Protein AF-A0A2J8U871-F1 (afdb_monomer_lite)

Secondary structure (DSSP, 8-state):
--HHHHHHHHHHHHTT----PPPTT---TTSSS---PPPSSSS--BGGGTB-HHHHHHHH-HHHHHHHTTS-HHHHHHHHHHHHHHHHHHTT-SSS--HHHHHHHHHHHHHHHHHHHHHHHHHHHHH-----

Structure (mmCIF, N/CA/C/O backbone):
data_AF-A0A2J8U871-F1
#
_entry.id   AF-A0A2J8U871-F1
#
loop_
_atom_site.group_PDB
_atom_site.id
_atom_site.type_symbol
_atom_site.label_atom_id
_atom_site.label_alt_id
_atom_site.label_comp_id
_atom_site.label_asym_id
_atom_site.label_entity_id
_atom_site.label_seq_id
_atom_site.pdbx_PDB_ins_code
_atom_site.Cartn_x
_atom_site.Cartn_y
_atom_site.Cartn_z
_atom_site.occupancy
_atom_site.B_iso_or_equiv
_atom_site.auth_seq_id
_atom_site.auth_comp_id
_atom_site.auth_asym_id
_atom_site.auth_atom_id
_atom_site.pdbx_PDB_model_num
ATOM 1 N N . MET A 1 1 ? -11.479 -61.867 -0.651 1.00 60.06 1 MET A N 1
ATOM 2 C CA . MET A 1 1 ? -10.449 -62.128 0.385 1.00 60.06 1 MET A CA 1
ATOM 3 C C . MET A 1 1 ? -9.207 -61.223 0.263 1.00 60.06 1 MET A C 1
ATOM 5 O O . MET A 1 1 ? -8.167 -61.582 0.786 1.00 60.06 1 MET A O 1
ATOM 9 N N . MET A 1 2 ? -9.280 -60.036 -0.367 1.00 61.72 2 MET A N 1
ATOM 10 C CA . MET A 1 2 ? -8.093 -59.175 -0.587 1.00 61.72 2 MET A CA 1
ATOM 11 C C . MET A 1 2 ? -8.120 -57.846 0.185 1.00 61.72 2 MET A C 1
ATOM 13 O O . MET A 1 2 ? -7.071 -57.280 0.460 1.00 61.72 2 MET A O 1
ATOM 17 N N . TRP A 1 3 ? -9.291 -57.379 0.632 1.00 58.34 3 TRP A N 1
ATOM 18 C CA . TRP A 1 3 ? -9.398 -56.101 1.352 1.00 58.34 3 TRP A CA 1
ATOM 19 C C . TRP A 1 3 ? -8.742 -56.145 2.743 1.00 58.34 3 TRP A C 1
ATOM 21 O O . TRP A 1 3 ? -8.156 -55.168 3.197 1.00 58.34 3 TRP A O 1
ATOM 31 N N . ARG A 1 4 ? -8.744 -57.308 3.406 1.00 70.25 4 ARG A N 1
ATOM 32 C CA . ARG A 1 4 ? -8.115 -57.468 4.728 1.00 70.25 4 ARG A CA 1
ATOM 33 C C . ARG A 1 4 ? -6.598 -57.243 4.689 1.00 70.25 4 ARG A C 1
ATOM 35 O O . ARG A 1 4 ? -6.061 -56.627 5.602 1.00 70.25 4 ARG A O 1
ATOM 42 N N . ALA A 1 5 ?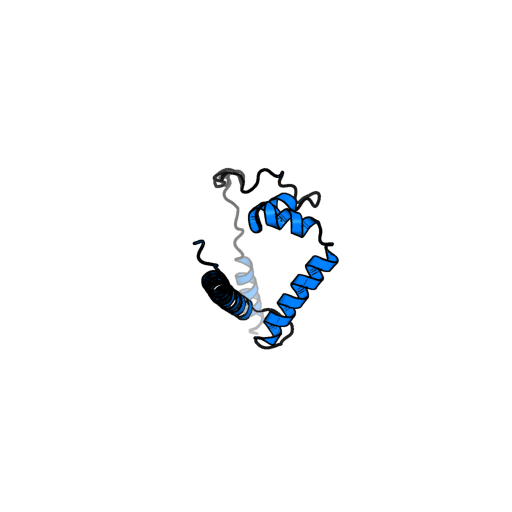 -5.931 -57.678 3.618 1.00 68.62 5 ALA A N 1
ATOM 43 C CA . ALA A 1 5 ? -4.497 -57.463 3.430 1.00 68.62 5 ALA A CA 1
ATOM 44 C C . ALA A 1 5 ? -4.176 -55.988 3.131 1.00 68.62 5 ALA A C 1
ATOM 46 O O . ALA A 1 5 ? -3.237 -55.439 3.699 1.00 68.62 5 ALA A O 1
ATOM 47 N N . SER A 1 6 ? -5.001 -55.314 2.321 1.00 70.38 6 SER A N 1
ATOM 48 C CA . SER A 1 6 ? -4.848 -53.883 2.022 1.00 70.38 6 SER A CA 1
ATOM 49 C C . SER A 1 6 ? -5.072 -52.984 3.243 1.00 70.38 6 SER A C 1
ATOM 51 O O . SER A 1 6 ? -4.386 -51.978 3.395 1.00 70.38 6 SER A O 1
ATOM 53 N N . LEU A 1 7 ? -5.988 -53.355 4.143 1.00 75.94 7 LEU A N 1
ATOM 54 C CA . LEU A 1 7 ? -6.258 -52.605 5.376 1.00 75.94 7 LEU A CA 1
ATOM 55 C C . LEU A 1 7 ? -5.110 -52.741 6.387 1.00 75.94 7 LEU A C 1
ATOM 57 O O . LEU A 1 7 ? -4.735 -51.767 7.034 1.00 75.94 7 LEU A O 1
ATOM 61 N N . LEU A 1 8 ? -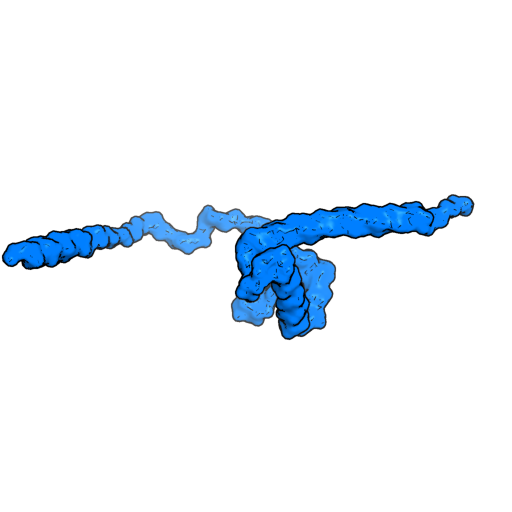4.499 -53.928 6.466 1.00 75.00 8 LEU A N 1
ATOM 62 C CA . LEU A 1 8 ? -3.291 -54.150 7.263 1.00 75.00 8 LEU A CA 1
ATOM 63 C C . LEU A 1 8 ? -2.094 -53.365 6.712 1.00 75.00 8 LEU A C 1
ATOM 65 O O . LEU A 1 8 ? -1.344 -52.788 7.493 1.00 75.00 8 LEU A O 1
ATOM 69 N N . LEU A 1 9 ? -1.952 -53.278 5.386 1.00 71.62 9 LEU A N 1
ATOM 70 C CA . LEU A 1 9 ? -0.884 -52.510 4.740 1.00 71.62 9 LEU A CA 1
ATOM 71 C C . LEU A 1 9 ? -1.064 -50.994 4.947 1.00 71.62 9 LEU A C 1
ATOM 73 O O . LEU A 1 9 ? -0.096 -50.293 5.233 1.00 71.62 9 LEU A O 1
ATOM 77 N N . LEU A 1 10 ? -2.307 -50.500 4.911 1.00 71.56 10 LEU A N 1
ATOM 78 C CA . LEU A 1 10 ? -2.641 -49.106 5.224 1.00 71.56 10 LEU A CA 1
ATOM 79 C C . LEU A 1 10 ? -2.364 -48.761 6.700 1.00 71.56 10 LEU A C 1
ATOM 81 O O . LEU A 1 10 ? -1.801 -47.708 6.992 1.00 71.56 10 LEU A O 1
ATOM 85 N N . LEU A 1 11 ? -2.694 -49.659 7.634 1.00 72.00 11 LEU A N 1
ATOM 86 C CA . LEU A 1 11 ? -2.384 -49.487 9.060 1.00 72.00 11 LEU A CA 1
ATOM 87 C C . LEU A 1 11 ? -0.871 -49.520 9.341 1.00 72.00 11 LEU A C 1
ATOM 89 O O . LEU A 1 11 ? -0.394 -48.792 10.213 1.00 72.00 11 LEU A O 1
ATOM 93 N N . LEU A 1 12 ? -0.105 -50.319 8.591 1.00 69.38 12 LEU A N 1
ATOM 94 C CA . LEU A 1 12 ? 1.358 -50.358 8.696 1.00 69.38 12 LEU A CA 1
ATOM 95 C C . LEU A 1 12 ? 2.008 -49.058 8.190 1.00 69.38 12 LEU A C 1
ATOM 97 O O . LEU A 1 12 ? 2.953 -48.563 8.807 1.00 69.38 12 LEU A O 1
ATOM 101 N N . LEU A 1 13 ? 1.462 -48.471 7.120 1.00 66.38 13 LEU A N 1
ATOM 102 C CA . LEU A 1 13 ? 1.912 -47.187 6.574 1.00 66.38 13 LEU A CA 1
ATOM 103 C C . LEU A 1 13 ? 1.555 -46.004 7.492 1.00 66.38 13 LEU A C 1
ATOM 105 O O . LEU A 1 13 ? 2.362 -45.088 7.646 1.00 66.38 13 LEU A O 1
ATOM 109 N N . LEU A 1 14 ? 0.411 -46.040 8.187 1.00 65.31 14 LEU A N 1
ATOM 110 C CA . LEU A 1 14 ? 0.036 -44.998 9.157 1.00 65.31 14 LEU A CA 1
ATOM 111 C C . LEU A 1 14 ? 0.900 -44.994 10.432 1.00 65.31 14 LEU A C 1
ATOM 113 O O . LEU A 1 14 ? 0.973 -43.971 11.113 1.00 65.31 14 LEU A O 1
ATOM 117 N N . ARG A 1 15 ? 1.590 -46.096 10.755 1.00 61.28 15 ARG A N 1
ATOM 118 C CA . ARG A 1 15 ? 2.508 -46.163 11.908 1.00 61.28 15 ARG A CA 1
ATOM 119 C C . ARG A 1 15 ? 3.838 -45.428 11.706 1.00 61.28 15 ARG A C 1
ATOM 121 O O . ARG A 1 15 ? 4.566 -45.257 12.675 1.00 61.28 15 ARG A O 1
ATOM 128 N N . HIS A 1 16 ? 4.137 -44.951 10.497 1.00 60.44 16 HIS A N 1
ATOM 129 C CA . HIS A 1 16 ? 5.383 -44.244 10.179 1.00 60.44 16 HIS A CA 1
ATOM 130 C C . HIS A 1 16 ? 5.222 -42.714 10.128 1.00 60.44 16 HIS A C 1
ATOM 132 O O . HIS A 1 16 ? 5.917 -42.035 9.373 1.00 60.44 16 HIS A O 1
ATOM 138 N N . ARG A 1 17 ? 4.347 -42.124 10.955 1.00 56.34 17 ARG A N 1
ATOM 139 C CA . ARG A 1 17 ? 4.505 -40.701 11.292 1.00 56.34 17 ARG A CA 1
ATOM 140 C C . ARG A 1 17 ? 5.596 -40.564 12.343 1.00 56.34 17 ARG A C 1
ATOM 142 O O . ARG A 1 17 ? 5.369 -40.769 13.532 1.00 56.34 17 ARG A O 1
ATOM 149 N N . ALA A 1 18 ? 6.786 -40.237 11.851 1.00 57.94 18 ALA A N 1
ATOM 150 C CA . ALA A 1 18 ? 7.938 -39.836 12.633 1.00 57.94 18 ALA A CA 1
ATOM 151 C C . ALA A 1 18 ? 7.531 -38.803 13.694 1.00 57.94 18 ALA A C 1
ATOM 153 O O . ALA A 1 18 ? 7.091 -37.697 13.375 1.00 57.94 18 ALA A O 1
ATOM 154 N N . GLN A 1 19 ? 7.688 -39.168 14.964 1.00 59.53 19 GLN A N 1
ATOM 155 C CA . GLN A 1 19 ? 7.756 -38.197 16.044 1.00 59.53 19 GLN A CA 1
ATOM 156 C C . GLN A 1 19 ? 9.047 -37.400 15.847 1.00 59.53 19 GLN A C 1
ATOM 158 O O . GLN A 1 19 ? 10.133 -37.864 16.190 1.00 59.53 19 GLN A O 1
ATOM 163 N N . GLY A 1 20 ? 8.935 -36.208 15.262 1.00 56.59 20 GLY A N 1
ATOM 164 C CA . GLY A 1 20 ? 10.004 -35.220 15.286 1.00 56.59 20 GLY A CA 1
ATOM 165 C C . GLY A 1 20 ? 10.199 -34.752 16.722 1.00 56.59 20 GLY A C 1
ATOM 166 O O . GLY A 1 20 ? 9.547 -33.809 17.160 1.00 56.59 20 GLY A O 1
ATOM 167 N N . LYS A 1 21 ? 11.044 -35.451 17.482 1.00 61.88 21 LYS A N 1
ATOM 168 C CA . LYS A 1 21 ? 11.487 -35.001 18.800 1.00 61.88 21 LYS A CA 1
ATOM 169 C C . LYS A 1 21 ? 12.398 -33.787 18.572 1.00 61.88 21 LYS A C 1
ATOM 171 O O . LYS A 1 21 ? 13.415 -33.954 17.896 1.00 61.88 21 LYS A O 1
ATOM 176 N N . PRO A 1 22 ? 12.057 -32.577 19.055 1.00 57.53 22 PRO A N 1
ATOM 177 C CA . PRO A 1 22 ? 12.969 -31.449 18.941 1.00 57.53 22 PRO A CA 1
ATOM 178 C C . PRO A 1 22 ? 14.263 -31.780 19.689 1.00 57.53 22 PRO A C 1
ATOM 180 O O . PRO A 1 22 ? 14.240 -32.417 20.746 1.00 57.53 22 PRO A O 1
ATOM 183 N N . SER A 1 23 ? 15.390 -31.394 19.091 1.00 53.78 23 SER A N 1
ATOM 184 C CA . SER A 1 23 ? 16.708 -31.541 19.704 1.00 53.78 23 SER A CA 1
ATOM 185 C C . SER A 1 23 ? 16.713 -30.853 21.078 1.00 53.78 23 SER A C 1
ATOM 187 O O . SER A 1 23 ? 16.250 -29.713 21.158 1.00 53.78 23 SER A O 1
ATOM 189 N N . PRO A 1 24 ? 17.226 -31.489 22.148 1.00 59.84 24 PRO A N 1
ATOM 190 C CA . PRO A 1 24 ? 17.340 -30.857 23.466 1.00 59.84 24 PRO A CA 1
ATOM 191 C C . PRO A 1 24 ? 18.293 -29.649 23.464 1.00 59.84 24 PRO A C 1
ATOM 193 O O . PRO A 1 24 ? 18.218 -28.822 24.366 1.00 59.84 24 PRO A O 1
ATOM 196 N N . ASP A 1 25 ? 19.112 -29.511 22.417 1.00 56.06 25 ASP A N 1
ATOM 197 C CA . ASP A 1 25 ? 20.034 -28.390 22.215 1.00 56.06 25 ASP A CA 1
ATOM 198 C C . ASP A 1 25 ? 19.422 -27.250 21.383 1.00 56.06 25 ASP A C 1
ATOM 200 O O . ASP A 1 25 ? 20.119 -26.309 20.992 1.00 56.06 25 ASP A O 1
ATOM 204 N N . ALA A 1 26 ? 18.114 -27.299 21.099 1.00 52.53 26 ALA A N 1
ATOM 205 C CA . ALA A 1 26 ? 17.374 -26.122 20.665 1.00 52.53 26 ALA A CA 1
ATOM 206 C C . ALA A 1 26 ? 17.290 -25.151 21.853 1.00 52.53 26 ALA A C 1
ATOM 208 O O . ALA A 1 26 ? 16.305 -25.115 22.589 1.00 52.53 26 ALA A O 1
ATOM 209 N N . GLY A 1 27 ? 18.371 -24.392 22.060 1.00 57.16 27 GLY A N 1
ATOM 210 C CA . GLY A 1 27 ? 18.398 -23.259 22.977 1.00 57.16 27 GLY A CA 1
ATOM 211 C C . GLY A 1 27 ? 17.204 -22.331 22.721 1.00 57.16 27 GLY A C 1
ATOM 212 O O . GLY A 1 27 ? 16.632 -22.364 21.626 1.00 57.16 27 GLY A O 1
ATOM 213 N N . PRO A 1 28 ? 16.801 -21.524 23.718 1.00 56.19 28 PRO A N 1
ATOM 214 C CA . PRO A 1 28 ? 15.568 -20.746 23.675 1.00 56.19 28 PRO A CA 1
ATOM 215 C C . PRO A 1 28 ? 15.429 -20.038 22.328 1.00 56.19 28 PRO A C 1
ATOM 217 O O . PRO A 1 28 ? 16.287 -19.245 21.929 1.00 56.19 28 PRO A O 1
ATOM 220 N N . HIS A 1 29 ? 14.366 -20.375 21.596 1.00 51.44 29 HIS A N 1
ATOM 221 C CA . HIS A 1 29 ? 14.026 -19.687 20.363 1.00 51.44 29 HIS A CA 1
ATOM 222 C C . HIS A 1 29 ? 13.948 -18.186 20.668 1.00 51.44 29 HIS A C 1
ATOM 224 O O . HIS A 1 29 ? 13.093 -17.764 21.440 1.00 51.44 29 HIS A O 1
ATOM 230 N N . GLY A 1 30 ? 14.831 -17.383 20.067 1.00 51.72 30 GLY A N 1
ATOM 231 C CA . GLY A 1 30 ? 14.515 -15.971 19.848 1.00 51.72 30 GLY A CA 1
ATOM 232 C C . GLY A 1 30 ? 15.527 -14.896 20.231 1.00 51.72 30 GLY A C 1
ATOM 233 O O . GLY A 1 30 ? 15.122 -13.744 20.220 1.00 51.72 30 GLY A O 1
ATOM 234 N N . GLN A 1 31 ? 16.801 -15.179 20.530 1.00 49.91 31 GLN A N 1
ATOM 235 C CA . GLN A 1 31 ? 17.718 -14.079 20.920 1.00 49.91 31 GLN A CA 1
ATOM 236 C C . GLN A 1 31 ? 19.000 -13.922 20.087 1.00 49.91 31 GLN A C 1
ATOM 238 O O . GLN A 1 31 ? 19.756 -12.987 20.310 1.00 49.91 31 GLN A O 1
ATOM 243 N N . GLY A 1 32 ? 19.246 -14.779 19.089 1.00 46.97 32 GLY A N 1
ATOM 244 C CA . GLY A 1 32 ? 20.527 -14.786 18.356 1.00 46.97 32 GLY A CA 1
ATOM 245 C C . GLY A 1 32 ? 20.521 -14.239 16.924 1.00 46.97 32 GLY A C 1
ATOM 246 O O . GLY A 1 32 ? 21.565 -14.250 16.283 1.00 46.97 32 GLY A O 1
ATOM 247 N N . ARG A 1 33 ? 19.372 -13.821 16.373 1.00 52.88 33 ARG A N 1
ATOM 248 C CA . ARG A 1 33 ? 19.260 -13.364 14.965 1.00 52.88 33 ARG A CA 1
ATOM 249 C C . ARG A 1 33 ? 18.676 -11.967 14.791 1.00 52.88 33 ARG A C 1
ATOM 251 O O . ARG A 1 33 ? 18.465 -11.539 13.661 1.00 52.88 33 ARG A O 1
ATOM 258 N N . VAL A 1 34 ? 18.411 -11.258 15.881 1.00 55.72 34 VAL A N 1
ATOM 259 C CA . VAL A 1 34 ? 17.978 -9.867 15.793 1.00 55.72 34 VAL A CA 1
ATOM 260 C C . VAL A 1 34 ? 19.241 -9.022 15.851 1.00 55.72 34 VAL A C 1
ATOM 262 O O . VAL A 1 34 ? 19.710 -8.659 16.926 1.00 55.72 34 VAL A O 1
ATOM 265 N N . HIS A 1 35 ? 19.833 -8.732 14.692 1.00 51.75 35 HIS A N 1
ATOM 266 C CA . HIS A 1 35 ? 20.589 -7.490 14.597 1.00 51.75 35 HIS A CA 1
ATOM 267 C C . HIS A 1 35 ? 19.573 -6.399 14.927 1.00 51.75 35 HIS A C 1
ATOM 269 O O . HIS A 1 35 ? 18.642 -6.196 14.149 1.00 51.75 35 HIS A O 1
ATOM 275 N N . GLN A 1 36 ? 19.676 -5.786 16.109 1.00 55.09 36 GLN A N 1
ATOM 276 C CA . GLN A 1 36 ? 18.893 -4.596 16.425 1.00 55.09 36 GLN A CA 1
ATOM 277 C C . GLN A 1 36 ? 19.362 -3.513 15.455 1.00 55.09 36 GLN A C 1
ATOM 279 O O . GLN A 1 36 ? 20.349 -2.821 15.695 1.00 55.09 36 GLN A O 1
ATOM 284 N N . ALA A 1 37 ? 18.719 -3.462 14.288 1.00 59.38 37 ALA A N 1
ATOM 285 C CA . ALA A 1 37 ? 18.834 -2.337 13.389 1.00 59.38 37 ALA A CA 1
ATOM 286 C C . ALA A 1 37 ? 18.437 -1.086 14.176 1.00 59.38 37 ALA A C 1
ATOM 288 O O . ALA A 1 37 ? 17.614 -1.164 15.094 1.00 59.38 37 ALA A O 1
ATOM 289 N N . ALA A 1 38 ? 19.046 0.050 13.837 1.00 67.12 38 ALA A N 1
ATOM 290 C CA . ALA A 1 38 ? 18.614 1.322 14.394 1.00 67.12 38 ALA A CA 1
ATOM 291 C C . ALA A 1 38 ? 17.082 1.433 14.257 1.00 67.12 38 ALA A C 1
ATOM 293 O O . ALA A 1 38 ? 16.548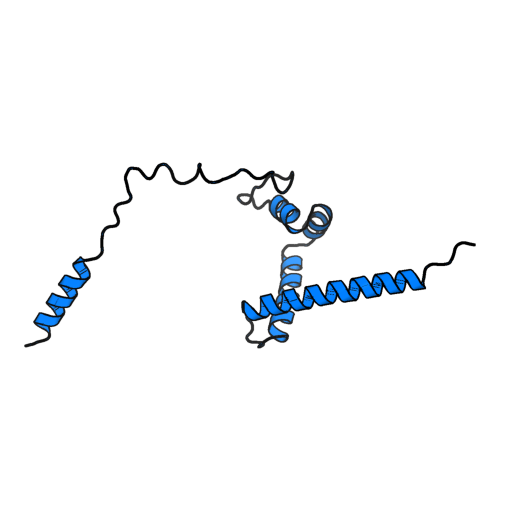 1.020 13.219 1.00 67.12 38 ALA A O 1
ATOM 294 N N . PRO A 1 39 ? 16.383 1.913 15.298 1.00 70.94 39 PRO A N 1
ATOM 295 C CA . PRO A 1 39 ? 14.933 2.023 15.262 1.00 70.94 39 PRO A CA 1
ATOM 296 C C . PRO A 1 39 ? 14.506 2.857 14.048 1.00 70.94 39 PRO A C 1
ATOM 298 O O . PRO A 1 39 ? 15.167 3.832 13.686 1.00 70.94 39 PRO A O 1
ATOM 301 N N . LEU A 1 40 ? 13.431 2.427 13.384 1.00 77.88 40 LEU A N 1
ATOM 302 C CA . LEU A 1 40 ? 12.953 3.049 12.142 1.00 77.88 40 LEU A CA 1
ATOM 303 C C . LEU A 1 40 ? 12.262 4.400 12.403 1.00 77.88 40 LEU A C 1
ATOM 305 O O . LEU A 1 40 ? 12.146 5.215 11.491 1.00 77.88 40 LEU A O 1
ATOM 309 N N . SER A 1 41 ? 11.829 4.631 13.645 1.00 78.38 41 SER A N 1
ATOM 310 C CA . SER A 1 41 ? 11.232 5.865 14.159 1.00 78.38 41 SER A CA 1
ATOM 311 C C . SER A 1 41 ? 11.622 6.059 15.635 1.00 78.38 41 SER A C 1
ATOM 313 O O . SER A 1 41 ? 11.965 5.098 16.325 1.00 78.38 41 SER A O 1
ATOM 315 N N . ASP A 1 42 ? 11.560 7.305 16.113 1.00 79.62 42 ASP A N 1
ATOM 316 C CA . ASP A 1 42 ? 11.745 7.677 17.523 1.00 79.62 42 ASP A CA 1
ATOM 317 C C . ASP A 1 42 ? 10.503 7.368 18.392 1.00 79.62 42 ASP A C 1
ATOM 319 O O . ASP A 1 42 ? 10.555 7.484 19.619 1.00 79.62 42 ASP A O 1
ATOM 323 N N . ALA A 1 43 ? 9.371 7.011 17.773 1.00 79.06 43 ALA A N 1
ATOM 324 C CA . ALA A 1 43 ? 8.134 6.675 18.467 1.00 79.06 43 ALA A CA 1
ATOM 325 C C . ALA A 1 43 ? 8.245 5.326 19.211 1.00 79.06 43 ALA A C 1
ATOM 327 O O . ALA A 1 43 ? 8.978 4.430 18.790 1.00 79.06 43 ALA A O 1
ATOM 328 N N . PRO A 1 44 ? 7.513 5.131 20.321 1.00 79.00 44 PRO A N 1
ATOM 329 C CA . PRO A 1 44 ? 7.414 3.820 20.950 1.00 79.00 44 PRO A CA 1
ATOM 330 C C . PRO A 1 44 ? 6.577 2.872 20.077 1.00 79.00 44 PRO A C 1
ATOM 332 O O . PRO A 1 44 ? 5.463 3.212 19.679 1.00 79.00 44 PRO A O 1
ATOM 335 N N . HIS A 1 45 ? 7.110 1.681 19.808 1.00 78.38 45 HIS A N 1
ATOM 336 C CA . HIS A 1 45 ? 6.400 0.590 19.137 1.00 78.38 45 HIS A CA 1
ATOM 337 C C . HIS A 1 45 ? 5.517 -0.149 20.154 1.00 78.38 45 HIS A C 1
ATOM 339 O O . HIS A 1 45 ? 6.043 -0.854 21.020 1.00 78.38 45 HIS A O 1
ATOM 345 N N . ASP A 1 46 ? 4.199 0.060 20.090 1.00 74.50 46 ASP A N 1
ATOM 346 C CA . ASP A 1 46 ? 3.218 -0.557 20.994 1.00 74.50 46 ASP A CA 1
ATOM 347 C C . ASP A 1 46 ? 1.930 -0.972 20.262 1.00 74.50 46 ASP A C 1
ATOM 349 O O . ASP A 1 46 ? 0.856 -0.373 20.388 1.00 74.50 46 ASP A O 1
ATOM 353 N N . ASP A 1 47 ? 2.047 -2.065 19.516 1.00 69.62 47 ASP A N 1
ATOM 354 C CA . ASP A 1 47 ? 0.942 -2.672 18.768 1.00 69.62 47 ASP A CA 1
ATOM 355 C C . ASP A 1 47 ? -0.136 -3.233 19.708 1.00 69.62 47 ASP A C 1
ATOM 357 O O . ASP A 1 47 ? -1.310 -3.340 19.349 1.00 69.62 47 ASP A O 1
ATOM 361 N N . ALA A 1 48 ? 0.252 -3.600 20.935 1.00 72.56 48 ALA A N 1
ATOM 362 C CA . ALA A 1 48 ? -0.618 -4.257 21.905 1.00 72.56 48 ALA A CA 1
ATOM 363 C C . ALA A 1 48 ? -1.685 -3.313 22.473 1.00 72.56 48 ALA A C 1
ATOM 365 O O . ALA A 1 48 ? -2.718 -3.774 22.967 1.00 72.56 48 ALA A O 1
ATOM 366 N N . HIS A 1 49 ? -1.445 -2.003 22.429 1.00 72.31 49 HIS A N 1
ATOM 367 C CA . HIS A 1 49 ? -2.382 -0.985 22.908 1.00 72.31 49 HIS A CA 1
ATOM 368 C C . HIS A 1 49 ? -2.964 -0.133 21.773 1.00 72.31 49 HIS A C 1
ATOM 370 O O . HIS A 1 49 ? -3.641 0.861 22.033 1.00 72.31 49 HIS A O 1
ATOM 376 N N . GLY A 1 50 ? -2.763 -0.557 20.518 1.00 67.69 50 GLY A N 1
ATOM 377 C CA . GLY A 1 50 ? -3.303 0.113 19.335 1.00 67.69 50 GLY A CA 1
ATOM 378 C C . GLY A 1 50 ? -2.568 1.402 18.970 1.00 67.69 50 GLY A C 1
ATOM 379 O O . GLY A 1 50 ? -3.145 2.264 18.308 1.00 67.69 50 GLY A O 1
ATOM 380 N N . ASN A 1 51 ? -1.317 1.560 19.412 1.00 74.44 51 ASN A N 1
ATOM 381 C CA . ASN A 1 51 ? -0.476 2.677 19.012 1.00 74.44 51 ASN A CA 1
ATOM 382 C C . ASN A 1 51 ? 0.296 2.320 17.734 1.00 74.44 51 ASN A C 1
ATOM 384 O O . ASN A 1 51 ? 1.390 1.764 17.782 1.00 74.44 51 ASN A O 1
ATOM 388 N N . PHE A 1 52 ? -0.271 2.699 16.592 1.00 79.81 52 PHE A N 1
ATOM 389 C CA . PHE A 1 52 ? 0.306 2.458 15.266 1.00 79.81 52 PHE A CA 1
ATOM 390 C C . PHE A 1 52 ? 1.249 3.579 14.798 1.00 79.81 52 PHE A C 1
ATOM 392 O O . PHE A 1 52 ? 1.692 3.574 13.650 1.00 79.81 52 PHE A O 1
ATOM 399 N N . GLN A 1 53 ? 1.584 4.540 15.670 1.00 79.94 53 GLN A N 1
ATOM 400 C CA . GLN A 1 53 ? 2.422 5.690 15.314 1.00 79.94 53 GLN A CA 1
ATOM 401 C C . GLN A 1 53 ? 3.785 5.261 14.775 1.00 79.94 53 GLN A C 1
ATOM 403 O O . GLN A 1 53 ? 4.279 5.820 13.796 1.00 79.94 53 GLN A O 1
ATOM 408 N N . TYR A 1 54 ? 4.393 4.259 15.412 1.00 81.44 54 TYR A N 1
ATOM 409 C CA . TYR A 1 54 ? 5.685 3.736 14.986 1.00 81.44 54 TYR A CA 1
ATOM 410 C C . TYR A 1 54 ? 5.620 3.183 13.560 1.00 81.44 54 TYR A C 1
ATOM 412 O O . TYR A 1 54 ? 6.471 3.519 12.739 1.00 81.44 54 TYR A O 1
ATOM 420 N N . ASP A 1 55 ? 4.583 2.406 13.241 1.00 79.88 55 ASP A N 1
ATOM 421 C CA . ASP A 1 55 ? 4.378 1.860 11.898 1.00 79.88 55 ASP A CA 1
ATOM 422 C C . ASP A 1 55 ? 4.085 2.959 10.874 1.00 79.88 55 ASP A C 1
ATOM 424 O O . ASP A 1 55 ? 4.622 2.936 9.763 1.00 79.88 55 ASP A O 1
ATOM 428 N N . HIS A 1 56 ? 3.277 3.956 11.248 1.00 83.75 56 HIS A N 1
ATOM 429 C CA . HIS A 1 56 ? 2.964 5.095 10.389 1.00 83.75 56 HIS A CA 1
ATOM 430 C C . HIS A 1 56 ? 4.231 5.871 10.028 1.00 83.75 56 HIS A C 1
ATOM 432 O O . HIS A 1 56 ? 4.470 6.164 8.856 1.00 83.75 56 HIS A O 1
ATOM 438 N N . GLU A 1 57 ? 5.076 6.170 11.012 1.00 82.25 57 GLU A N 1
ATOM 439 C CA . GLU A 1 57 ? 6.321 6.897 10.783 1.00 82.25 57 GLU A CA 1
ATOM 440 C C . GLU A 1 57 ? 7.364 6.059 10.045 1.00 82.25 57 GLU A C 1
ATOM 442 O O . GLU A 1 57 ? 8.039 6.585 9.159 1.00 82.25 57 GLU A O 1
ATOM 447 N N . ALA A 1 58 ? 7.471 4.766 10.352 1.00 81.38 58 ALA A N 1
ATOM 448 C CA . ALA A 1 58 ? 8.396 3.861 9.680 1.00 81.38 58 ALA A CA 1
ATOM 449 C C . ALA A 1 58 ? 8.036 3.644 8.199 1.00 81.38 58 ALA A C 1
ATOM 451 O O . ALA A 1 58 ? 8.932 3.461 7.373 1.00 81.38 58 ALA A O 1
ATOM 452 N N . PHE A 1 59 ? 6.744 3.671 7.848 1.00 74.94 59 PHE A N 1
ATOM 453 C CA . PHE A 1 59 ? 6.275 3.406 6.485 1.00 74.94 59 PHE A CA 1
ATOM 454 C C . PHE A 1 59 ? 6.073 4.675 5.643 1.00 74.94 59 PHE A C 1
ATOM 456 O O . PHE A 1 59 ? 6.412 4.689 4.459 1.00 74.94 59 PHE A O 1
ATOM 463 N N . LEU A 1 60 ? 5.522 5.740 6.235 1.00 77.75 60 LEU A N 1
ATOM 464 C CA . LEU A 1 60 ? 5.151 6.977 5.531 1.00 77.75 60 LEU A CA 1
ATOM 465 C C . LEU A 1 60 ? 6.150 8.123 5.753 1.00 77.75 60 LEU A C 1
ATOM 467 O O . LEU A 1 60 ? 6.187 9.060 4.953 1.00 77.75 60 LEU A O 1
ATOM 471 N N . GLY A 1 61 ? 6.960 8.061 6.813 1.00 75.19 61 GLY A N 1
ATOM 472 C CA . GLY A 1 61 ? 7.763 9.184 7.294 1.00 75.19 61 GLY A CA 1
ATOM 473 C C . GLY A 1 61 ? 6.959 10.152 8.173 1.00 75.19 61 GLY A C 1
ATOM 474 O O . GLY A 1 61 ? 5.734 10.245 8.080 1.00 75.19 61 GLY A O 1
ATOM 475 N N . ARG A 1 62 ? 7.656 10.896 9.043 1.00 73.75 62 ARG A N 1
ATOM 476 C CA . ARG A 1 62 ? 7.048 11.743 10.092 1.00 73.75 62 ARG A CA 1
ATOM 477 C C . ARG A 1 62 ? 6.077 12.800 9.570 1.00 73.75 62 ARG A C 1
ATOM 479 O O . ARG A 1 62 ? 5.087 13.090 10.239 1.00 73.75 62 ARG A O 1
ATOM 486 N N . GLU A 1 63 ? 6.358 13.406 8.418 1.00 67.50 63 GLU A N 1
ATOM 487 C CA . GLU A 1 63 ? 5.495 14.458 7.875 1.00 67.50 63 GLU A CA 1
ATOM 488 C C . GLU A 1 63 ? 4.147 13.902 7.396 1.00 67.50 63 GLU A C 1
ATOM 490 O O . GLU A 1 63 ? 3.109 14.494 7.676 1.00 67.50 63 GLU A O 1
ATOM 495 N N . VAL A 1 64 ? 4.154 12.745 6.729 1.00 68.25 64 VAL A N 1
ATOM 496 C CA . VAL A 1 64 ? 2.951 12.135 6.139 1.00 68.25 64 VAL A CA 1
ATOM 497 C C . VAL A 1 64 ? 2.162 11.333 7.179 1.00 68.25 64 VAL A C 1
ATOM 499 O O . VAL A 1 64 ? 0.934 11.317 7.129 1.00 68.25 64 VAL A O 1
ATOM 502 N N . ALA A 1 65 ? 2.840 10.735 8.165 1.00 73.94 65 ALA A N 1
ATOM 503 C CA . ALA A 1 65 ? 2.205 10.037 9.286 1.00 73.94 65 ALA A CA 1
ATOM 504 C C . ALA A 1 65 ? 1.223 10.943 10.053 1.00 73.94 65 ALA A C 1
ATOM 506 O O . ALA A 1 65 ? 0.076 10.565 10.273 1.00 73.94 65 ALA A O 1
ATOM 507 N N . LYS A 1 66 ? 1.619 12.191 10.345 1.00 69.44 66 LYS A N 1
ATOM 508 C CA . LYS A 1 66 ? 0.769 13.177 11.042 1.00 69.44 66 LYS A CA 1
ATOM 509 C C . LYS A 1 66 ? -0.477 13.601 10.269 1.00 69.44 66 LYS A C 1
ATOM 511 O O . LYS A 1 66 ? -1.463 14.020 10.875 1.00 69.44 66 LYS A O 1
ATOM 516 N N . GLU A 1 67 ? -0.429 13.576 8.941 1.00 64.81 67 GLU A N 1
ATOM 517 C CA . GLU A 1 67 ? -1.609 13.832 8.107 1.00 64.81 67 GLU A CA 1
ATOM 518 C C . GLU A 1 67 ? -2.555 12.627 8.109 1.00 64.81 67 GLU A C 1
ATOM 520 O O . GLU A 1 67 ? -3.767 12.790 7.979 1.00 64.81 67 GLU A O 1
ATOM 525 N N . PHE A 1 68 ? -2.004 11.425 8.291 1.00 61.62 68 PHE A N 1
ATOM 526 C CA . PHE A 1 68 ? -2.753 10.178 8.367 1.00 61.62 68 PHE A CA 1
ATOM 527 C C . PHE A 1 68 ? -3.447 9.984 9.723 1.00 61.62 68 PHE A C 1
ATOM 529 O O . PHE A 1 68 ? -4.591 9.539 9.735 1.00 61.62 68 PHE A O 1
ATOM 536 N N . ASP A 1 69 ? -2.834 10.407 10.836 1.00 62.19 69 ASP A N 1
ATOM 537 C CA . ASP A 1 69 ? -3.455 10.378 12.177 1.00 62.19 69 ASP A CA 1
ATOM 538 C C . ASP A 1 69 ? -4.702 11.276 12.294 1.00 62.19 69 ASP A C 1
ATOM 540 O O . ASP A 1 69 ? -5.520 11.113 13.197 1.00 62.19 69 ASP A O 1
ATOM 544 N N . GLN A 1 70 ? -4.857 12.243 11.383 1.00 62.00 70 GLN A N 1
ATOM 545 C CA . GLN A 1 70 ? -6.018 13.137 11.322 1.00 62.00 70 GLN A CA 1
ATOM 546 C C . GLN A 1 70 ? -7.200 12.544 10.546 1.00 62.00 70 GLN A C 1
ATOM 548 O O . GLN A 1 70 ? -8.282 13.132 10.549 1.00 62.00 70 GLN A O 1
ATOM 553 N N . LEU A 1 71 ? -7.011 11.407 9.871 1.00 56.75 71 LEU A N 1
ATOM 554 C CA . LEU A 1 71 ? -8.079 10.707 9.169 1.00 56.75 71 LEU A CA 1
ATOM 555 C C . LEU A 1 71 ? -8.676 9.649 10.090 1.00 56.75 71 LEU A C 1
ATOM 557 O O . LEU A 1 71 ? -7.966 8.828 10.669 1.00 56.75 71 LEU A O 1
ATOM 561 N N . THR A 1 72 ? -10.002 9.642 10.197 1.00 62.09 72 THR A N 1
ATOM 562 C CA . THR A 1 72 ? -10.694 8.580 10.934 1.00 62.09 72 THR A CA 1
ATOM 563 C C . THR A 1 72 ? -10.412 7.214 10.284 1.00 62.09 72 THR A C 1
ATOM 565 O O . THR A 1 72 ? -10.230 7.141 9.059 1.00 62.09 72 THR A O 1
ATOM 568 N N . PRO A 1 73 ? -10.362 6.111 11.055 1.00 66.06 73 PRO A N 1
ATOM 569 C CA . PRO A 1 73 ? -10.164 4.765 10.510 1.00 66.06 73 PRO A CA 1
ATOM 570 C C . PRO A 1 73 ? -11.124 4.446 9.353 1.00 66.06 73 PRO A C 1
ATOM 572 O O . PRO A 1 73 ? -10.723 3.844 8.356 1.00 66.06 73 PRO A O 1
ATOM 575 N N . GLU A 1 74 ? -12.363 4.934 9.436 1.00 70.94 74 GLU A N 1
ATOM 576 C CA . GLU A 1 74 ? -13.396 4.800 8.411 1.00 70.94 74 GLU A CA 1
ATOM 577 C C . GLU A 1 74 ? -13.027 5.521 7.106 1.00 70.94 74 GLU A C 1
ATOM 579 O O . GLU A 1 74 ? -13.229 4.989 6.012 1.00 70.94 74 GLU A O 1
ATOM 584 N N . GLU A 1 75 ? -12.450 6.720 7.187 1.00 71.75 75 GLU A N 1
ATOM 585 C CA . GLU A 1 75 ? -12.006 7.478 6.014 1.00 71.75 75 GLU A CA 1
ATOM 586 C C . GLU A 1 75 ? -10.773 6.858 5.361 1.00 71.75 75 GLU A C 1
ATOM 588 O O . GLU A 1 75 ? -10.689 6.800 4.128 1.00 71.75 75 GLU A O 1
ATOM 593 N N . SER A 1 76 ? -9.838 6.358 6.169 1.00 67.88 76 SER A N 1
ATOM 594 C CA . SER A 1 76 ? -8.664 5.618 5.701 1.00 67.88 76 SER A CA 1
ATOM 595 C C . SER A 1 76 ? -9.078 4.332 4.986 1.00 67.88 76 SER A C 1
ATOM 597 O O . SER A 1 76 ? -8.630 4.072 3.865 1.00 67.88 76 SER A O 1
ATOM 599 N N . GLN A 1 77 ? -10.028 3.585 5.552 1.00 73.19 77 GLN A N 1
ATOM 600 C CA . GLN A 1 77 ? -10.594 2.393 4.927 1.00 73.19 77 GLN A CA 1
ATOM 601 C C . GLN A 1 77 ? -11.368 2.731 3.644 1.00 73.19 77 GLN A C 1
ATOM 603 O O . GLN A 1 77 ? -11.196 2.057 2.630 1.00 73.19 77 GLN A O 1
ATOM 608 N N . ALA A 1 78 ? -12.159 3.808 3.627 1.00 77.25 78 ALA A N 1
ATOM 609 C CA . ALA A 1 78 ? -12.890 4.245 2.435 1.00 77.25 78 ALA A CA 1
ATOM 610 C C . ALA A 1 78 ? -11.964 4.752 1.314 1.00 77.25 78 ALA A C 1
ATOM 612 O O . ALA A 1 78 ? -12.287 4.660 0.124 1.00 77.25 78 ALA A O 1
ATOM 613 N N . ARG A 1 79 ? -10.809 5.331 1.662 1.00 76.88 79 ARG A N 1
ATOM 614 C CA . ARG A 1 79 ? -9.766 5.688 0.690 1.00 76.88 79 ARG A CA 1
ATOM 615 C C . ARG A 1 79 ? -9.083 4.444 0.139 1.00 76.88 79 ARG A C 1
ATOM 617 O O . ARG A 1 79 ? -8.946 4.346 -1.079 1.00 76.88 79 ARG A O 1
ATOM 624 N N . LEU A 1 80 ? -8.712 3.498 1.002 1.00 80.38 80 LEU A N 1
ATOM 625 C CA . LEU A 1 80 ? -8.080 2.250 0.584 1.00 80.38 80 LEU A CA 1
ATOM 626 C C . LEU A 1 80 ? -9.023 1.415 -0.293 1.00 80.38 80 LEU A C 1
ATOM 628 O O . LEU A 1 80 ? -8.619 0.965 -1.360 1.00 80.38 80 LEU A O 1
ATOM 632 N N . GLY A 1 81 ? -10.300 1.314 0.083 1.00 86.06 81 GLY A N 1
ATOM 633 C CA . GLY A 1 81 ? -11.334 0.625 -0.691 1.00 86.06 81 GLY A CA 1
ATOM 634 C C . GLY A 1 81 ? -11.466 1.176 -2.111 1.00 86.06 81 GLY A C 1
ATOM 635 O O . GLY A 1 81 ? -11.428 0.422 -3.073 1.00 86.06 81 GLY A O 1
ATOM 636 N N . ARG A 1 82 ? -11.469 2.504 -2.285 1.00 85.56 82 ARG A N 1
ATOM 637 C CA . ARG A 1 82 ? -11.501 3.118 -3.628 1.00 85.56 82 ARG A CA 1
ATOM 638 C C . ARG A 1 82 ? -10.281 2.780 -4.490 1.00 85.56 82 ARG A C 1
ATOM 640 O O . ARG A 1 82 ? -10.395 2.751 -5.718 1.00 85.56 82 ARG A O 1
ATOM 647 N N . ILE A 1 83 ? -9.115 2.589 -3.870 1.00 84.25 83 ILE A N 1
ATOM 648 C CA . ILE A 1 83 ? -7.892 2.172 -4.567 1.00 84.25 83 ILE A CA 1
ATOM 649 C C . ILE A 1 83 ? -8.018 0.707 -4.982 1.00 84.25 83 ILE A C 1
ATOM 651 O O . ILE A 1 83 ? -7.793 0.404 -6.151 1.00 84.25 83 ILE A O 1
ATOM 655 N N . VAL A 1 84 ? -8.450 -0.158 -4.062 1.00 85.88 84 VAL A N 1
ATOM 656 C CA . VAL A 1 84 ? -8.723 -1.582 -4.307 1.00 85.88 84 VAL A CA 1
ATOM 657 C C . VAL A 1 84 ? -9.720 -1.753 -5.455 1.00 85.88 84 VAL A C 1
ATOM 659 O O . VAL A 1 84 ? -9.396 -2.407 -6.440 1.00 85.88 84 VAL A O 1
ATOM 662 N N . ASP A 1 85 ? -10.847 -1.041 -5.427 1.00 86.38 85 ASP A N 1
ATOM 663 C CA . ASP A 1 85 ? -11.846 -1.078 -6.500 1.00 86.38 85 ASP A CA 1
ATOM 664 C C . ASP A 1 85 ? -11.276 -0.642 -7.857 1.00 86.38 85 ASP A C 1
ATOM 666 O O . ASP A 1 85 ? -11.743 -1.038 -8.922 1.00 86.38 85 ASP A O 1
ATOM 670 N N . ARG A 1 86 ? -10.327 0.300 -7.864 1.00 86.06 86 ARG A N 1
ATOM 671 C CA . ARG A 1 86 ? -9.699 0.766 -9.105 1.00 86.06 86 ARG A CA 1
ATOM 672 C C . ARG A 1 86 ? -8.671 -0.240 -9.618 1.00 86.06 86 ARG A C 1
ATOM 674 O O . ARG A 1 86 ? -8.517 -0.322 -10.833 1.00 86.06 86 ARG A O 1
ATOM 681 N N . MET A 1 87 ? -7.984 -0.945 -8.725 1.00 87.38 87 MET A N 1
ATOM 682 C CA . MET A 1 87 ? -7.044 -2.007 -9.076 1.00 87.38 87 MET A CA 1
ATOM 683 C C . MET A 1 87 ? -7.769 -3.174 -9.739 1.00 87.38 87 MET A C 1
ATOM 685 O O . MET A 1 87 ? -7.414 -3.519 -10.859 1.00 87.38 87 MET A O 1
ATOM 689 N N . ASP A 1 88 ? -8.819 -3.679 -9.095 1.00 86.94 88 ASP A N 1
ATOM 690 C CA . ASP A 1 88 ? -9.657 -4.775 -9.593 1.00 86.94 88 ASP A CA 1
ATOM 691 C C . ASP A 1 88 ? -10.295 -4.427 -10.952 1.00 86.94 88 ASP A C 1
ATOM 693 O O . ASP A 1 88 ? -10.078 -5.105 -11.951 1.00 86.94 88 ASP A O 1
ATOM 697 N N . ARG A 1 89 ? -10.935 -3.252 -11.080 1.00 86.94 89 ARG A N 1
ATOM 698 C CA . ARG A 1 89 ? -11.494 -2.786 -12.372 1.00 86.94 89 ARG A CA 1
ATOM 699 C C . ARG A 1 89 ? -10.469 -2.613 -13.499 1.00 86.94 89 ARG A C 1
ATOM 701 O O . ARG A 1 89 ? -10.866 -2.509 -14.658 1.00 86.94 89 ARG A O 1
ATOM 708 N N . ALA A 1 90 ? -9.188 -2.449 -13.175 1.00 82.75 90 ALA A N 1
ATOM 709 C CA . ALA A 1 90 ? -8.122 -2.346 -14.170 1.00 82.75 90 ALA A CA 1
ATOM 710 C C . ALA A 1 90 ? -7.545 -3.719 -14.561 1.00 82.75 90 ALA A C 1
ATOM 712 O O . ALA A 1 90 ? -6.803 -3.790 -15.544 1.00 82.75 90 ALA A O 1
ATOM 713 N N . GLY A 1 91 ? -7.855 -4.760 -13.786 1.00 86.50 91 GLY A N 1
ATOM 714 C CA . GLY A 1 91 ? -7.492 -6.151 -14.011 1.00 86.50 91 GLY A CA 1
ATOM 715 C C . GLY A 1 91 ? -8.673 -6.963 -14.533 1.00 86.50 91 GLY A C 1
ATOM 716 O O . GLY A 1 91 ? -9.190 -6.660 -15.613 1.00 86.50 91 GLY A O 1
ATOM 717 N N . ASP A 1 92 ? -9.050 -8.016 -13.806 1.00 85.88 92 ASP A N 1
ATOM 718 C CA . ASP A 1 92 ? -10.106 -8.948 -14.219 1.00 85.88 92 ASP A CA 1
ATOM 719 C C . ASP A 1 92 ? -11.507 -8.612 -13.676 1.00 85.88 92 ASP A C 1
ATOM 721 O O . ASP A 1 92 ? -12.501 -9.030 -14.281 1.00 85.88 92 ASP A O 1
ATOM 725 N N . GLY A 1 93 ? -11.607 -7.777 -12.637 1.00 87.31 93 GLY A N 1
ATOM 726 C CA . GLY A 1 93 ? -12.884 -7.323 -12.089 1.00 87.31 93 GLY A CA 1
ATOM 727 C C . GLY A 1 93 ? -13.630 -8.410 -11.316 1.00 87.31 93 GLY A C 1
ATOM 728 O O . GLY A 1 93 ? -14.867 -8.396 -11.299 1.00 87.31 93 GLY A O 1
ATOM 729 N N . ASP A 1 94 ? -12.916 -9.383 -10.746 1.00 87.44 94 ASP A N 1
ATOM 730 C CA . ASP A 1 94 ? -13.491 -10.493 -9.985 1.00 87.44 94 ASP A CA 1
ATOM 731 C C . ASP A 1 94 ? -13.899 -10.111 -8.546 1.00 87.44 94 ASP A C 1
ATOM 733 O O . ASP A 1 94 ? -14.519 -10.910 -7.830 1.00 87.44 94 ASP A O 1
ATOM 737 N N . GLY A 1 95 ? -13.625 -8.864 -8.146 1.00 86.88 95 GLY A N 1
ATOM 738 C CA . GLY A 1 95 ? -13.933 -8.319 -6.827 1.00 86.88 95 GLY A CA 1
ATOM 739 C C . GLY A 1 95 ? -12.864 -8.619 -5.775 1.00 86.88 95 GLY A C 1
ATOM 740 O O . GLY A 1 95 ? -13.056 -8.286 -4.601 1.00 86.88 95 GLY A O 1
ATOM 741 N N . TRP A 1 96 ? -11.746 -9.224 -6.171 1.00 87.94 96 TRP A N 1
ATOM 742 C CA . TRP A 1 96 ? -10.564 -9.456 -5.355 1.00 87.94 96 TRP A CA 1
ATOM 743 C C . TRP A 1 96 ? -9.355 -8.742 -5.957 1.00 87.94 96 TRP A C 1
ATOM 745 O O . TRP A 1 96 ? -9.397 -8.135 -7.015 1.00 87.94 96 TRP A O 1
ATOM 755 N N . VAL A 1 97 ? -8.249 -8.743 -5.215 1.00 86.75 97 VAL A N 1
ATOM 756 C CA . VAL A 1 97 ? -6.973 -8.250 -5.734 1.00 86.75 97 VAL A CA 1
ATOM 757 C C . VAL A 1 97 ? -5.996 -9.400 -5.715 1.00 86.75 97 VAL A C 1
ATOM 759 O O . VAL A 1 97 ? -5.510 -9.817 -4.659 1.00 86.75 97 VAL A O 1
ATOM 762 N N . SER A 1 98 ? -5.669 -9.889 -6.901 1.00 90.19 98 SER A N 1
ATOM 763 C CA . SER A 1 98 ? -4.609 -10.861 -7.087 1.00 90.19 98 SER A CA 1
ATOM 764 C C . SER A 1 98 ? -3.225 -10.215 -6.930 1.00 90.19 98 SER A C 1
ATOM 766 O O . SER A 1 98 ? -3.008 -9.011 -7.112 1.00 90.19 98 SER A O 1
ATOM 768 N N . LEU A 1 99 ? -2.218 -11.044 -6.642 1.00 88.00 99 LEU A N 1
ATOM 769 C CA . LEU A 1 99 ? -0.822 -10.596 -6.582 1.00 88.00 99 LEU A CA 1
ATOM 770 C C . LEU A 1 99 ? -0.358 -9.975 -7.913 1.00 88.00 99 LEU A C 1
ATOM 772 O O . LEU A 1 99 ? 0.474 -9.065 -7.921 1.00 88.00 99 LEU A O 1
ATOM 776 N N . ALA A 1 100 ? -0.875 -10.474 -9.038 1.00 88.31 100 ALA A N 1
ATOM 777 C CA . ALA A 1 100 ? -0.541 -9.967 -10.362 1.00 88.31 100 ALA A CA 1
ATOM 778 C C . ALA A 1 100 ? -1.045 -8.529 -10.551 1.00 88.31 100 ALA A C 1
ATOM 780 O O . ALA A 1 100 ? -0.278 -7.665 -10.983 1.00 88.31 100 ALA A O 1
ATOM 781 N N . GLU A 1 101 ? -2.286 -8.258 -10.155 1.00 87.44 101 GLU A N 1
ATOM 782 C CA . GLU A 1 101 ? -2.908 -6.934 -10.248 1.00 87.44 101 GLU A CA 1
ATOM 783 C C . GLU A 1 101 ? -2.247 -5.932 -9.316 1.00 87.44 101 GLU A C 1
ATOM 785 O O . GLU A 1 101 ? -1.942 -4.816 -9.734 1.00 87.44 101 GLU A O 1
ATOM 790 N N . LEU A 1 102 ? -1.916 -6.343 -8.090 1.00 88.69 102 LEU A N 1
ATOM 791 C CA . LEU A 1 102 ? -1.170 -5.494 -7.165 1.00 88.69 102 LEU A CA 1
ATOM 792 C C . LEU A 1 102 ? 0.191 -5.091 -7.754 1.00 88.69 102 LEU A C 1
ATOM 794 O O . LEU A 1 102 ? 0.574 -3.920 -7.716 1.00 88.69 102 LEU A O 1
ATOM 798 N N . ARG A 1 103 ? 0.924 -6.042 -8.349 1.00 86.25 103 ARG A N 1
ATOM 799 C CA . ARG A 1 103 ? 2.217 -5.759 -8.997 1.00 86.25 103 ARG A CA 1
ATOM 800 C C . ARG A 1 103 ? 2.057 -4.840 -10.207 1.00 86.25 103 ARG A C 1
ATOM 802 O O . ARG A 1 103 ? 2.859 -3.918 -10.372 1.00 86.25 103 ARG A O 1
ATOM 809 N N . ALA A 1 104 ? 1.037 -5.067 -11.032 1.00 86.06 104 ALA A N 1
ATOM 810 C CA . ALA A 1 104 ? 0.730 -4.218 -12.179 1.00 86.06 104 ALA A CA 1
ATOM 811 C C . ALA A 1 104 ? 0.371 -2.789 -11.741 1.00 86.06 104 ALA A C 1
ATOM 813 O O . ALA A 1 104 ? 0.867 -1.818 -12.317 1.00 86.06 104 ALA A O 1
ATOM 814 N N . TRP A 1 105 ? -0.417 -2.655 -10.674 1.00 87.31 105 TRP A N 1
ATOM 815 C CA . TRP A 1 105 ? -0.796 -1.374 -10.097 1.00 87.31 105 TRP A CA 1
ATOM 816 C C . TRP A 1 105 ? 0.405 -0.604 -9.548 1.00 87.31 105 TRP A C 1
ATOM 818 O O . TRP A 1 105 ? 0.564 0.577 -9.861 1.00 87.31 105 TRP A O 1
ATOM 828 N N . ILE A 1 106 ? 1.297 -1.256 -8.793 1.00 84.19 106 ILE A N 1
ATOM 829 C CA . ILE A 1 106 ? 2.526 -0.626 -8.283 1.00 84.19 106 ILE A CA 1
ATOM 830 C C . ILE A 1 106 ? 3.375 -0.099 -9.447 1.00 84.19 106 ILE A C 1
ATOM 832 O O . ILE A 1 106 ? 3.781 1.065 -9.435 1.00 84.19 106 ILE A O 1
ATOM 836 N N . ALA A 1 107 ? 3.582 -0.910 -10.488 1.00 84.56 107 ALA A N 1
ATOM 837 C CA . ALA A 1 107 ? 4.344 -0.503 -11.668 1.00 84.56 107 ALA A CA 1
ATOM 838 C C . ALA A 1 107 ? 3.690 0.680 -12.410 1.00 84.56 107 ALA A C 1
ATOM 840 O O . ALA A 1 107 ? 4.368 1.644 -12.779 1.00 84.56 107 ALA A O 1
ATOM 841 N N . HIS A 1 108 ? 2.366 0.645 -12.594 1.00 80.38 108 HIS A N 1
ATOM 842 C CA . HIS A 1 108 ? 1.607 1.717 -13.239 1.00 80.38 108 HIS A CA 1
ATOM 843 C C . HIS A 1 108 ? 1.682 3.031 -12.450 1.00 80.38 108 HIS A C 1
ATOM 845 O O . HIS A 1 108 ? 1.908 4.105 -13.016 1.00 80.38 108 HIS A O 1
ATOM 851 N N . THR A 1 109 ? 1.526 2.948 -11.131 1.00 79.81 109 THR A N 1
ATOM 852 C CA . THR A 1 109 ? 1.505 4.115 -10.245 1.00 79.81 109 THR A CA 1
ATOM 853 C C . THR A 1 109 ? 2.887 4.767 -10.180 1.00 79.81 109 THR A C 1
ATOM 855 O O . THR A 1 109 ? 2.992 5.987 -10.302 1.00 79.81 109 THR A O 1
ATOM 858 N N . GLN A 1 110 ? 3.965 3.975 -10.124 1.00 73.25 110 GLN A N 1
ATOM 859 C CA . GLN A 1 110 ? 5.341 4.481 -10.209 1.00 73.25 110 GLN A CA 1
ATOM 860 C C . GLN A 1 110 ? 5.614 5.236 -11.521 1.00 73.25 110 GLN A C 1
ATOM 862 O O . GLN A 1 110 ? 6.150 6.346 -11.498 1.00 73.25 110 GLN A O 1
ATOM 867 N N . GLN A 1 111 ? 5.193 4.695 -12.671 1.00 69.62 111 GLN A N 1
ATOM 868 C CA . GLN A 1 111 ? 5.345 5.381 -13.963 1.00 69.62 111 GLN A CA 1
ATOM 869 C C . GLN A 1 111 ? 4.557 6.695 -14.028 1.00 69.62 111 GLN A C 1
ATOM 871 O O . GLN A 1 111 ? 5.020 7.676 -14.620 1.00 69.62 111 GLN A O 1
ATOM 876 N N . ARG A 1 112 ? 3.370 6.730 -13.416 1.00 70.69 112 ARG A N 1
ATOM 877 C CA . ARG A 1 112 ? 2.544 7.935 -13.327 1.00 70.69 112 ARG A CA 1
ATOM 878 C C . ARG A 1 112 ? 3.207 9.011 -12.471 1.00 70.69 112 ARG A C 1
ATOM 880 O O . ARG A 1 112 ? 3.297 10.146 -12.926 1.00 70.69 112 ARG A O 1
ATOM 887 N N . HIS A 1 113 ? 3.741 8.655 -11.301 1.00 58.75 113 HIS A N 1
ATOM 888 C CA . HIS A 1 113 ? 4.456 9.602 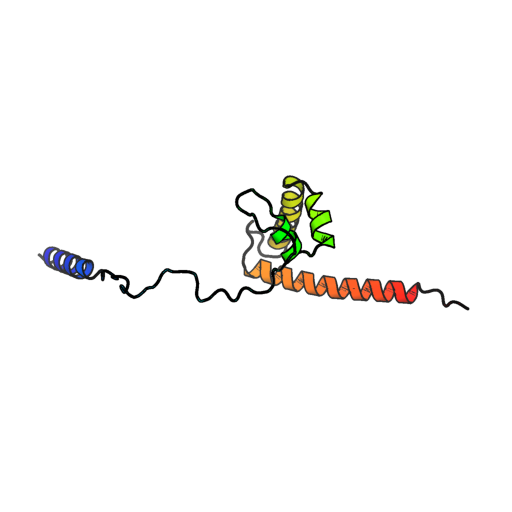-10.441 1.00 58.75 113 HIS A CA 1
ATOM 889 C C . HIS A 1 113 ? 5.654 10.234 -11.151 1.00 58.75 113 HIS A C 1
ATOM 891 O O . HIS A 1 113 ? 5.843 11.446 -11.058 1.00 58.75 113 HIS A O 1
ATOM 897 N N . ILE A 1 114 ? 6.422 9.458 -11.922 1.00 61.50 114 ILE A N 1
ATOM 898 C CA . ILE A 1 114 ? 7.537 9.991 -12.719 1.00 61.50 114 ILE A CA 1
ATOM 899 C C . ILE A 1 114 ? 7.025 10.985 -13.769 1.00 61.50 114 ILE A C 1
ATOM 901 O O . ILE A 1 114 ? 7.549 12.093 -13.889 1.00 61.50 114 ILE A O 1
ATOM 905 N N . ARG A 1 115 ? 5.971 10.624 -14.509 1.00 59.88 115 ARG A N 1
ATOM 906 C CA . ARG A 1 115 ? 5.392 11.477 -15.557 1.00 59.88 115 ARG A CA 1
ATOM 907 C C . ARG A 1 115 ? 4.820 12.780 -14.998 1.00 59.88 115 ARG A C 1
ATOM 909 O O . ARG A 1 115 ? 5.070 13.844 -15.564 1.00 59.88 115 ARG A O 1
ATOM 916 N N . ASP A 1 116 ? 4.093 12.703 -13.890 1.00 62.66 116 ASP A N 1
ATOM 917 C CA . ASP A 1 116 ? 3.480 13.860 -13.239 1.00 62.66 116 ASP A CA 1
ATOM 918 C C . ASP A 1 116 ? 4.549 14.762 -12.599 1.00 62.66 116 ASP A C 1
ATOM 920 O O . ASP A 1 116 ? 4.465 15.986 -12.710 1.00 62.66 116 ASP A O 1
ATOM 924 N N . SER A 1 117 ? 5.621 14.181 -12.049 1.00 59.22 117 SER A N 1
ATOM 925 C CA . SER A 1 117 ? 6.780 14.929 -11.538 1.00 59.22 117 SER A CA 1
ATOM 926 C C . SER A 1 117 ? 7.501 15.695 -12.650 1.00 59.22 117 SER A C 1
ATOM 928 O O . SER A 1 117 ? 7.784 16.884 -12.502 1.00 59.22 117 SER A O 1
ATOM 930 N N . VAL A 1 118 ? 7.741 15.057 -13.803 1.00 63.78 118 VAL A N 1
ATOM 931 C CA . VAL A 1 118 ? 8.349 15.710 -14.977 1.00 63.78 118 VAL A CA 1
ATOM 932 C C . VAL A 1 118 ? 7.436 16.805 -15.527 1.00 63.78 118 VAL A C 1
ATOM 934 O O . VAL A 1 118 ? 7.908 17.897 -15.839 1.00 63.78 118 VAL A O 1
ATOM 937 N N . LYS A 1 119 ? 6.124 16.564 -15.607 1.00 68.31 119 LYS A N 1
ATOM 938 C CA . LYS A 1 119 ? 5.150 17.560 -16.073 1.00 68.31 119 LYS A CA 1
ATOM 939 C C . LYS A 1 119 ? 5.093 18.776 -15.146 1.00 68.31 119 LYS A C 1
ATOM 941 O O . LYS A 1 119 ? 5.119 19.907 -15.635 1.00 68.31 119 LYS A O 1
ATOM 946 N N . ASN A 1 120 ? 5.061 18.569 -13.831 1.00 66.25 120 ASN A N 1
ATOM 947 C CA . ASN A 1 120 ? 5.072 19.654 -12.850 1.00 66.25 120 ASN A CA 1
ATOM 948 C C . ASN A 1 120 ? 6.388 20.439 -12.901 1.00 66.25 120 ASN A C 1
ATOM 950 O O . ASN A 1 120 ? 6.363 21.670 -12.923 1.00 66.25 120 ASN A O 1
ATOM 954 N N . PHE A 1 121 ? 7.527 19.751 -13.030 1.00 67.62 121 PHE A N 1
ATOM 955 C CA . PHE A 1 121 ? 8.826 20.394 -13.218 1.00 67.62 121 PHE A CA 1
ATOM 956 C C . PHE A 1 121 ? 8.868 21.250 -14.491 1.00 67.62 121 PHE A C 1
ATOM 958 O O . PHE A 1 121 ? 9.290 22.406 -14.442 1.00 67.62 121 PHE A O 1
ATOM 965 N N . MET A 1 122 ? 8.392 20.723 -15.622 1.00 65.62 122 MET A N 1
ATOM 966 C CA . MET A 1 122 ? 8.349 21.460 -16.890 1.00 65.62 122 MET A CA 1
ATOM 967 C C . MET A 1 122 ? 7.399 22.659 -16.825 1.00 65.62 122 MET A C 1
ATOM 969 O O . MET A 1 122 ? 7.755 23.741 -17.284 1.00 65.62 122 MET A O 1
ATOM 973 N N . THR A 1 123 ? 6.233 22.504 -16.195 1.00 70.25 123 THR A N 1
ATOM 974 C CA . THR A 1 123 ? 5.256 23.590 -16.004 1.00 70.25 123 THR A CA 1
ATOM 975 C C . THR A 1 123 ? 5.841 24.719 -15.158 1.00 70.25 123 THR A C 1
ATOM 977 O O . THR A 1 123 ? 5.760 25.886 -15.542 1.00 70.25 123 THR A O 1
ATOM 980 N N . TRP A 1 124 ? 6.512 24.382 -14.055 1.00 64.25 124 TRP A N 1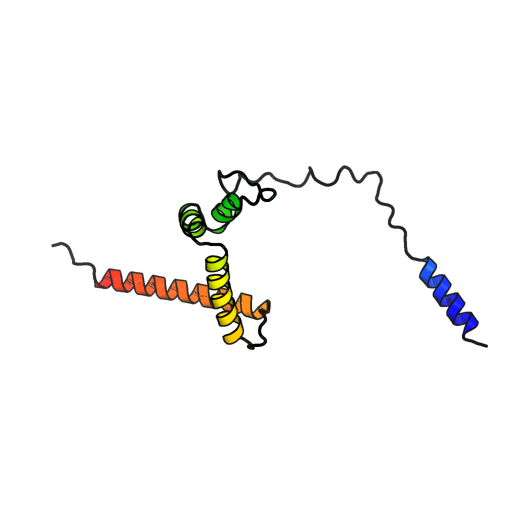
ATOM 981 C CA . TRP A 1 124 ? 7.225 25.359 -13.238 1.00 64.25 124 TRP A CA 1
ATOM 982 C C . TRP A 1 124 ? 8.373 26.033 -14.002 1.00 64.25 124 TRP A C 1
ATOM 984 O O . TRP A 1 124 ? 8.565 27.243 -13.894 1.00 64.25 124 TRP A O 1
ATOM 994 N N . ARG A 1 125 ? 9.118 25.283 -14.825 1.00 64.38 125 ARG A N 1
ATOM 995 C CA . ARG A 1 125 ? 10.207 25.833 -15.649 1.00 64.38 125 ARG A CA 1
ATOM 996 C C . ARG A 1 125 ? 9.707 26.867 -16.658 1.00 64.38 125 ARG A C 1
ATOM 998 O O . ARG A 1 125 ? 10.395 27.855 -16.883 1.00 64.38 125 ARG A O 1
ATOM 1005 N N . THR A 1 126 ? 8.527 26.651 -17.232 1.00 69.50 126 THR A N 1
ATOM 1006 C CA . THR A 1 126 ? 7.900 27.571 -18.192 1.00 69.50 126 THR A CA 1
ATOM 1007 C C . THR A 1 126 ? 7.312 28.807 -17.512 1.00 69.50 126 THR A C 1
ATOM 1009 O O . THR A 1 126 ? 7.332 29.887 -18.092 1.00 69.50 126 THR A O 1
ATOM 1012 N N . GLN A 1 127 ? 6.821 28.676 -16.277 1.00 66.88 127 GLN A N 1
ATOM 1013 C CA . GLN A 1 127 ? 6.248 29.789 -15.515 1.00 66.88 127 GLN A CA 1
ATOM 1014 C C . GLN A 1 127 ? 7.280 30.615 -14.735 1.00 66.88 127 GLN A C 1
ATOM 1016 O O . GLN A 1 127 ? 6.888 31.601 -14.119 1.00 66.88 127 GLN A O 1
ATOM 1021 N N . ARG A 1 128 ? 8.580 30.269 -14.738 1.00 52.81 128 ARG A N 1
ATOM 1022 C CA . ARG A 1 128 ? 9.608 31.077 -14.059 1.00 52.81 128 ARG A CA 1
ATOM 1023 C C . ARG A 1 128 ? 9.754 32.444 -14.747 1.00 52.81 128 ARG A C 1
ATOM 1025 O O . ARG A 1 128 ? 10.312 32.487 -15.845 1.00 52.81 128 ARG A O 1
ATOM 1032 N N . PRO A 1 129 ? 9.350 33.568 -14.120 1.00 62.72 129 PRO A N 1
ATOM 1033 C CA . PRO A 1 129 ? 9.703 34.872 -14.654 1.00 62.72 129 PRO A CA 1
ATOM 1034 C C . PRO A 1 129 ? 11.219 35.035 -14.526 1.00 62.72 129 PRO A C 1
ATOM 1036 O O . PRO A 1 129 ? 11.791 34.872 -13.445 1.00 62.72 129 PRO A O 1
ATOM 1039 N N . THR A 1 130 ? 11.888 35.332 -15.638 1.00 61.19 130 THR A N 1
ATOM 1040 C CA . THR A 1 130 ? 13.289 35.749 -15.622 1.00 61.19 130 THR A CA 1
ATOM 1041 C C . THR A 1 130 ? 13.366 37.037 -14.809 1.00 61.19 130 THR A C 1
ATOM 1043 O O . THR A 1 130 ? 12.876 38.071 -15.265 1.00 61.19 130 THR A O 1
ATOM 1046 N N . LYS A 1 131 ? 13.926 36.985 -13.594 1.00 57.88 131 LYS A N 1
ATOM 1047 C CA . LYS A 1 131 ? 14.269 38.212 -12.870 1.00 57.88 131 LYS A CA 1
ATOM 1048 C C . LYS A 1 131 ? 15.291 38.972 -13.721 1.00 57.88 131 LYS A C 1
ATOM 1050 O O . LYS A 1 131 ? 16.386 38.461 -13.948 1.00 57.88 131 LYS A O 1
ATOM 1055 N N . ARG A 1 132 ? 14.864 40.120 -14.250 1.00 46.34 132 ARG A N 1
ATOM 1056 C CA . ARG A 1 132 ? 15.731 41.175 -14.779 1.00 46.34 132 ARG A CA 1
ATOM 1057 C C . ARG A 1 132 ? 16.250 42.014 -13.623 1.00 46.34 132 ARG A C 1
ATOM 1059 O O . ARG A 1 132 ? 15.488 42.157 -12.640 1.00 46.34 132 ARG A O 1
#

pLDDT: mean 70.79, std 11.37, range [46.34, 90.19]

Foldseek 3Di:
DCVVVVVVVVVVVVVPPDPPDDDPPPPDPDDDPDPPDPQLDPDDDDVPVPPCLSVLCSPVNDVVSVVVVPDDPVRVVVVVVVVQCVLLVVPVVPSGHDPVSVVVSVVVVVVVVVVVVVVVVVVVVVPDDDDD

Sequence (132 aa):
MMWRASLLLLLLLLRHRAQGKPSPDAGPH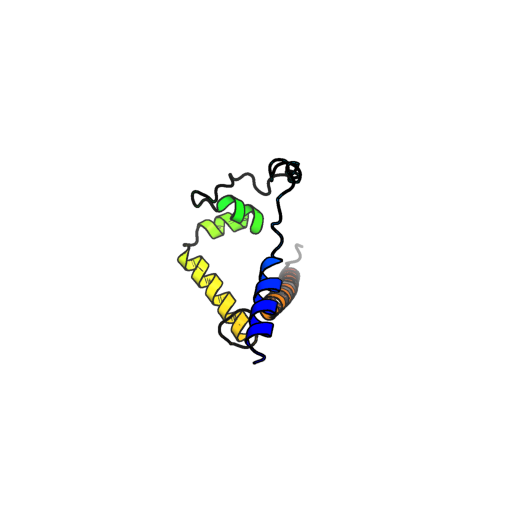GQGRVHQAAPLSDAPHDDAHGNFQYDHEAFLGREVAKEFDQLTPEESQARLGRIVDRMDRAGDGDGWVSLAELRAWIAHTQQRHIRDSVKNFMTWRTQRPTKR

Radius of gyration: 27.96 Å; chains: 1; bounding box: 34×103×42 Å

Organism: Pongo abelii (NCBI:txid9601)